Protein AF-A0A2S9FPI2-F1 (afdb_monomer)

Radius of gyration: 31.59 Å; Cα contacts (8 Å, |Δi|>4): 45; chains: 1; bounding box: 58×21×85 Å

pLDDT: mean 88.01, std 8.23, range [55.5, 96.0]

Nearest PDB structures (foldseek):
  5o5o-assembly1_A  TM=5.368E-01  e=2.776E-04  Escherichia coli
  8b0j-assembly1_C  TM=4.880E-01  e=5.126E-04  Escherichia coli K-12
  5o5o-assembly1_B  TM=4.732E-01  e=4.788E-04  Escherichia coli

Solvent-accessible surface area (backbone atoms only — not comparable to full-atom values): 7490 Å² total; per-residue (Å²): 89,61,48,68,74,53,52,52,53,53,34,62,75,68,71,55,83,59,91,70,15,82,95,56,52,69,68,56,18,53,53,53,49,50,65,70,43,42,65,60,60,72,71,49,93,74,84,62,75,45,60,86,49,50,78,65,54,46,50,54,51,51,48,65,72,65,51,69,80,77,63,76,76,79,84,80,87,86,84,88,83,52,77,93,78,48,79,72,92,84,61,90,74,87,83,88,63,85,87,51,88,63,56,72,79,40,78,89,50,56,90,110

Structure (mmCIF, N/CA/C/O backbone):
data_AF-A0A2S9FPI2-F1
#
_entry.id   AF-A0A2S9FPI2-F1
#
loop_
_atom_site.group_PDB
_atom_site.id
_atom_site.type_symbol
_atom_site.label_atom_id
_atom_site.label_alt_id
_atom_site.label_comp_id
_atom_site.label_asym_id
_atom_site.label_entity_id
_atom_site.label_seq_id
_atom_site.pdbx_PDB_ins_code
_atom_site.Cartn_x
_atom_site.Cartn_y
_atom_site.Cartn_z
_atom_site.occupancy
_atom_site.B_iso_or_equiv
_atom_site.auth_seq_id
_atom_site.auth_comp_id
_atom_site.auth_asym_id
_atom_site.auth_atom_id
_atom_site.pdbx_PDB_model_num
ATOM 1 N N . GLU A 1 1 ? -12.654 -1.822 8.697 1.00 87.75 1 GLU A N 1
ATOM 2 C CA . GLU A 1 1 ? -13.838 -2.662 8.984 1.00 87.75 1 GLU A CA 1
ATOM 3 C C . GLU A 1 1 ? -13.415 -3.942 9.700 1.00 87.75 1 GLU A C 1
ATOM 5 O O . GLU A 1 1 ? -12.242 -4.301 9.638 1.00 87.75 1 GLU A O 1
ATOM 10 N N . ALA A 1 2 ? -14.316 -4.569 10.449 1.00 91.88 2 ALA A N 1
ATOM 11 C CA . ALA A 1 2 ? -14.135 -5.889 11.069 1.00 91.88 2 ALA A CA 1
ATOM 12 C C . ALA A 1 2 ? -15.512 -6.467 11.416 1.00 91.88 2 ALA A C 1
ATOM 14 O O . ALA A 1 2 ? -16.455 -5.694 11.533 1.00 91.88 2 ALA A O 1
ATOM 15 N N . SER A 1 3 ? -15.655 -7.774 11.610 1.00 92.12 3 SER A N 1
ATOM 16 C CA . SER A 1 3 ? -16.906 -8.380 12.066 1.00 92.12 3 SER A CA 1
ATOM 17 C C . SER A 1 3 ? -17.185 -8.084 13.545 1.00 92.12 3 SER A C 1
ATOM 19 O O . SER A 1 3 ? -16.270 -7.861 14.345 1.00 92.12 3 SER A O 1
ATOM 21 N N . ASP A 1 4 ? -18.466 -8.071 13.919 1.00 89.88 4 ASP A N 1
ATOM 22 C CA . ASP A 1 4 ? -18.894 -7.675 15.266 1.00 89.88 4 ASP A CA 1
ATOM 23 C C . ASP A 1 4 ? -18.369 -8.634 16.345 1.00 89.88 4 ASP A C 1
ATOM 25 O O . ASP A 1 4 ? -17.926 -8.193 17.404 1.00 89.88 4 ASP A O 1
ATOM 29 N N . ASP A 1 5 ? -18.319 -9.937 16.062 1.00 90.06 5 ASP A N 1
ATOM 30 C CA . ASP A 1 5 ? -17.766 -10.948 16.968 1.00 90.06 5 ASP A CA 1
ATOM 31 C C . ASP A 1 5 ? -16.267 -10.731 17.242 1.00 90.06 5 ASP A C 1
ATOM 33 O O . ASP A 1 5 ? -15.802 -10.894 18.375 1.00 90.06 5 ASP A O 1
ATOM 37 N N . ILE A 1 6 ? -15.512 -10.301 16.226 1.00 92.19 6 ILE A N 1
ATOM 38 C CA . ILE A 1 6 ? -14.088 -9.986 16.357 1.00 92.19 6 ILE A CA 1
ATOM 39 C C . ILE A 1 6 ? -13.893 -8.695 17.152 1.00 92.19 6 ILE A C 1
ATOM 41 O O . ILE A 1 6 ? -13.012 -8.635 18.015 1.00 92.19 6 ILE A O 1
ATOM 45 N N . LEU A 1 7 ? -14.713 -7.671 16.904 1.00 90.12 7 LEU A N 1
ATOM 46 C CA . LEU A 1 7 ? -14.658 -6.413 17.651 1.00 90.12 7 LEU A CA 1
ATOM 47 C C . LEU A 1 7 ? -14.980 -6.620 19.133 1.00 90.12 7 LEU A C 1
ATOM 49 O O . LEU A 1 7 ? -14.232 -6.133 19.984 1.00 90.12 7 LEU A O 1
ATOM 53 N N . VAL A 1 8 ? -16.016 -7.402 19.448 1.00 89.62 8 VAL A N 1
ATOM 54 C CA . VAL A 1 8 ? -16.377 -7.751 20.829 1.00 89.62 8 VAL A CA 1
ATOM 55 C C . VAL A 1 8 ? -15.205 -8.432 21.540 1.00 89.62 8 VAL A C 1
ATOM 57 O O . VAL A 1 8 ? -14.759 -7.950 22.582 1.00 89.62 8 VAL A O 1
ATOM 60 N N . ARG A 1 9 ? -14.612 -9.471 20.933 1.00 89.12 9 ARG A N 1
ATOM 61 C CA . ARG A 1 9 ? -13.445 -10.170 21.505 1.00 89.12 9 ARG A CA 1
ATOM 62 C C . ARG A 1 9 ? -12.254 -9.238 21.755 1.00 89.12 9 ARG A C 1
ATOM 64 O O . ARG A 1 9 ? -11.590 -9.354 22.783 1.00 89.12 9 ARG A O 1
ATOM 71 N N . ARG A 1 10 ? -11.968 -8.302 20.840 1.00 89.62 10 ARG A N 1
ATOM 72 C CA . ARG A 1 10 ? -10.855 -7.336 20.978 1.00 89.62 10 ARG A CA 1
ATOM 73 C C . ARG A 1 10 ? -11.068 -6.362 22.139 1.00 89.62 10 ARG A C 1
ATOM 75 O O . ARG A 1 10 ? -10.108 -6.027 22.838 1.00 89.62 10 ARG A O 1
ATOM 82 N N . TYR A 1 11 ? -12.299 -5.901 22.346 1.00 88.19 11 TYR A N 1
ATOM 83 C CA . TYR A 1 11 ? -12.646 -5.015 23.460 1.00 88.19 11 TYR A CA 1
ATOM 84 C C . TYR A 1 11 ? -12.593 -5.744 24.808 1.00 88.19 11 TYR A C 1
ATOM 86 O O . TYR A 1 11 ? -12.039 -5.202 25.767 1.00 88.19 11 TYR A O 1
ATOM 94 N N . GLU A 1 12 ? -13.064 -6.993 24.863 1.00 85.81 12 GLU A N 1
ATOM 95 C CA . GLU A 1 12 ? -12.966 -7.844 26.056 1.00 85.81 12 GLU A CA 1
ATOM 96 C C . GLU A 1 12 ? -11.509 -8.108 26.460 1.00 85.81 12 GLU A C 1
ATOM 98 O O . GLU A 1 12 ? -11.153 -7.980 27.633 1.00 85.81 12 GLU A O 1
ATOM 103 N N . GLN A 1 13 ? -10.639 -8.404 25.488 1.00 86.12 13 GLN A N 1
ATOM 104 C CA . GLN A 1 13 ? -9.206 -8.620 25.723 1.00 86.12 13 GLN A CA 1
ATOM 105 C C . GLN A 1 13 ? -8.504 -7.372 26.270 1.00 86.12 13 GLN A C 1
ATOM 107 O O . GLN A 1 13 ? -7.660 -7.476 27.158 1.00 86.12 13 GLN A O 1
ATOM 112 N N . ASN A 1 14 ? -8.866 -6.189 25.770 1.00 83.12 14 ASN A N 1
ATOM 113 C CA . ASN A 1 14 ? -8.271 -4.927 26.209 1.00 83.12 14 ASN A CA 1
ATOM 114 C C . ASN A 1 14 ? -8.945 -4.328 27.451 1.00 83.12 14 ASN A C 1
ATOM 116 O O . ASN A 1 14 ? -8.457 -3.323 27.969 1.00 83.12 14 ASN A O 1
ATOM 120 N N . ARG A 1 15 ? -10.050 -4.923 27.930 1.00 82.94 15 ARG A N 1
ATOM 121 C CA . ARG A 1 15 ? -10.860 -4.454 29.070 1.00 82.94 15 ARG A CA 1
ATOM 122 C C . ARG A 1 15 ? -11.242 -2.971 28.991 1.00 82.94 15 ARG A C 1
ATOM 124 O O . ARG A 1 15 ? -11.351 -2.296 30.014 1.00 82.94 15 ARG A O 1
ATOM 131 N N . ARG A 1 16 ? -11.421 -2.444 27.779 1.00 80.75 16 ARG A N 1
ATOM 132 C CA . ARG A 1 16 ? -11.837 -1.052 27.556 1.00 80.75 16 ARG A CA 1
ATOM 133 C C . ARG A 1 16 ? -13.342 -1.009 27.330 1.00 80.75 16 ARG A C 1
ATOM 135 O O . ARG A 1 16 ? -13.879 -1.879 26.654 1.00 80.75 16 ARG A O 1
ATOM 142 N N . SER A 1 17 ? -14.017 -0.007 27.884 1.00 82.44 17 SER A N 1
ATOM 143 C CA . SER A 1 17 ? -15.397 0.295 27.506 1.00 82.44 17 SER A CA 1
ATOM 144 C C . SER A 1 17 ? -15.420 1.008 26.156 1.00 82.44 17 SER A C 1
ATOM 146 O O . SER A 1 17 ? -14.490 1.743 25.811 1.00 82.44 17 SER A O 1
ATOM 148 N N . HIS A 1 18 ? -16.479 0.785 25.380 1.00 85.38 18 HIS A N 1
ATOM 149 C CA . HIS A 1 18 ? -16.642 1.466 24.102 1.00 85.38 18 HIS A CA 1
ATOM 150 C C . HIS A 1 18 ? -17.213 2.884 24.324 1.00 85.38 18 HIS A C 1
ATOM 152 O O . HIS A 1 18 ? -18.163 3.030 25.094 1.00 85.38 18 HIS A O 1
ATOM 158 N N . PRO A 1 19 ? -16.700 3.944 23.667 1.00 86.00 19 PRO A N 1
ATOM 159 C CA . PRO A 1 19 ? -17.128 5.328 23.923 1.00 86.00 19 PRO A CA 1
ATOM 160 C C . PRO A 1 19 ? -18.632 5.573 23.735 1.00 86.00 19 PRO A C 1
ATOM 162 O O . PRO A 1 19 ? -19.246 6.295 24.515 1.00 86.00 19 PRO A O 1
ATOM 165 N N . LEU A 1 20 ? -19.234 4.932 22.729 1.00 85.81 20 LEU A N 1
ATOM 166 C CA . LEU A 1 20 ? -20.675 5.005 22.443 1.00 85.81 20 LEU A CA 1
ATOM 167 C C . LEU A 1 20 ? -21.524 3.990 23.225 1.00 85.81 20 LEU A C 1
ATOM 169 O O . LEU A 1 20 ? -22.729 3.920 23.017 1.00 85.81 20 LEU A O 1
ATOM 173 N N . GLN A 1 21 ? -20.920 3.197 24.114 1.00 83.94 21 GLN A N 1
ATOM 174 C CA . GLN A 1 21 ? -21.649 2.198 24.895 1.00 83.94 21 GLN A CA 1
ATOM 175 C C . GLN A 1 21 ? -22.573 2.841 25.932 1.00 83.94 21 GLN A C 1
ATOM 177 O O . GLN A 1 21 ? -23.694 2.384 26.113 1.00 83.94 21 GLN A O 1
ATOM 182 N N . GLY A 1 22 ? -22.131 3.891 26.631 1.00 83.19 22 GLY A N 1
ATOM 183 C CA . GLY A 1 22 ? -22.909 4.487 27.724 1.00 83.19 22 GLY A CA 1
ATOM 184 C C . GLY A 1 22 ? -23.415 3.428 28.719 1.00 83.19 22 GLY A C 1
ATOM 185 O O . GLY A 1 22 ? -22.618 2.697 29.301 1.00 83.19 22 GLY A O 1
ATOM 186 N N . ASN A 1 23 ? -24.742 3.329 28.868 1.00 84.31 23 ASN A N 1
ATOM 187 C CA . ASN A 1 23 ? -25.425 2.330 29.710 1.00 84.31 23 ASN A CA 1
ATOM 188 C C . ASN A 1 23 ? -25.896 1.073 28.943 1.00 84.31 23 ASN A C 1
ATOM 190 O O . ASN A 1 23 ? -26.634 0.261 29.496 1.00 84.31 23 ASN A O 1
ATOM 194 N N . GLN A 1 24 ? -25.533 0.938 27.671 1.00 86.69 24 GLN A N 1
ATOM 195 C CA . GLN A 1 24 ? -25.949 -0.147 26.783 1.00 86.69 24 GLN A CA 1
ATOM 196 C C . GLN A 1 24 ? -24.909 -1.276 26.727 1.00 86.69 24 GLN A C 1
ATOM 198 O O . GLN A 1 24 ? -23.839 -1.229 27.348 1.00 86.69 24 GLN A O 1
ATOM 203 N N . THR A 1 25 ? -25.232 -2.333 25.986 1.00 88.62 25 THR A N 1
ATOM 204 C CA . THR A 1 25 ? -24.296 -3.423 25.705 1.00 88.62 25 THR A CA 1
ATOM 205 C C . THR A 1 25 ? -23.203 -2.977 24.729 1.00 88.62 25 THR A C 1
ATOM 207 O O . THR A 1 25 ? -23.375 -2.053 23.934 1.00 88.62 25 THR A O 1
ATOM 210 N N . LEU A 1 26 ? -22.054 -3.657 24.759 1.00 88.44 26 LEU A N 1
ATOM 211 C CA . LEU A 1 26 ? -20.956 -3.401 23.820 1.00 88.44 26 LEU A CA 1
ATOM 212 C C . LEU A 1 26 ? -21.401 -3.563 22.354 1.00 88.44 26 LEU A C 1
ATOM 214 O O . LEU A 1 26 ? -21.010 -2.769 21.504 1.00 88.44 26 LEU A O 1
ATOM 218 N N . ALA A 1 27 ? -22.246 -4.559 22.073 1.00 89.00 27 ALA A N 1
ATOM 219 C CA . ALA A 1 27 ? -22.787 -4.805 20.738 1.00 89.00 27 ALA A CA 1
ATOM 220 C C . ALA A 1 27 ? -23.657 -3.637 20.242 1.00 89.00 27 ALA A C 1
ATOM 222 O O . ALA A 1 27 ? -23.521 -3.218 19.095 1.00 89.00 27 ALA A O 1
ATOM 223 N N . GLU A 1 28 ? -24.499 -3.069 21.110 1.00 90.31 28 GLU A N 1
ATOM 224 C CA . GLU A 1 28 ? -25.299 -1.880 20.784 1.00 90.31 28 GLU A CA 1
ATOM 225 C C . GLU A 1 28 ? -24.411 -0.656 20.530 1.00 90.31 28 GLU A C 1
ATOM 227 O O . GLU A 1 28 ? -24.639 0.076 19.567 1.00 90.31 28 GLU A O 1
ATOM 232 N N . GLY A 1 29 ? -23.344 -0.479 21.319 1.00 91.50 29 GLY A N 1
ATOM 233 C CA . GLY A 1 29 ? -22.357 0.583 21.102 1.00 91.50 29 GLY A CA 1
ATOM 234 C C . GLY A 1 29 ? -21.654 0.486 19.741 1.00 91.50 29 GLY A C 1
ATOM 235 O O . GLY A 1 29 ? -21.508 1.498 19.056 1.00 91.50 29 GLY A O 1
ATOM 236 N N . ILE A 1 30 ? -21.271 -0.727 19.323 1.00 91.38 30 ILE A N 1
ATOM 237 C CA . ILE A 1 30 ? -20.671 -0.989 18.002 1.00 91.38 30 ILE A CA 1
ATOM 238 C C . ILE A 1 30 ? -21.691 -0.727 16.883 1.00 91.38 30 ILE A C 1
ATOM 240 O O . ILE A 1 30 ? -21.367 -0.090 15.880 1.00 91.38 30 ILE A O 1
ATOM 244 N N . ALA A 1 3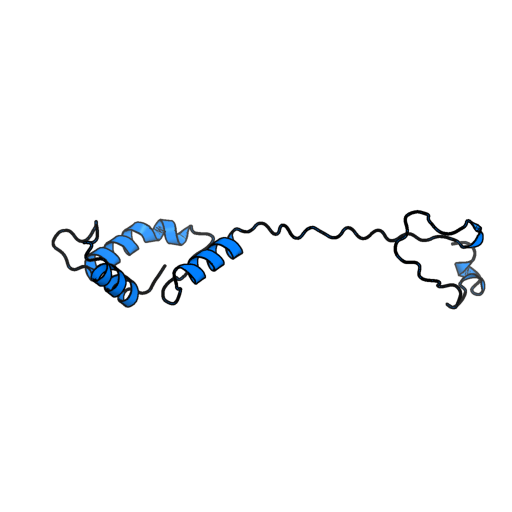1 ? -22.940 -1.171 17.048 1.00 91.44 31 ALA A N 1
ATOM 245 C CA . ALA A 1 31 ? -23.996 -0.933 16.064 1.00 91.44 31 ALA A CA 1
ATOM 246 C C . ALA A 1 31 ? -24.290 0.568 15.884 1.00 91.44 31 ALA A C 1
ATOM 248 O O . ALA A 1 31 ? -24.434 1.041 14.753 1.00 91.44 31 ALA A O 1
ATOM 249 N N . ALA A 1 32 ? -24.319 1.330 16.981 1.00 92.12 32 ALA A N 1
ATOM 250 C CA . ALA A 1 32 ? -24.477 2.781 16.952 1.00 92.12 32 ALA A CA 1
ATOM 251 C C . ALA A 1 32 ? -23.300 3.472 16.241 1.00 92.12 32 ALA A C 1
ATOM 253 O O . ALA A 1 32 ? -23.519 4.362 15.417 1.00 92.12 32 ALA A O 1
ATOM 254 N N . GLU A 1 33 ? -22.063 3.030 16.498 1.00 93.31 33 GLU A N 1
ATOM 255 C CA . GLU A 1 33 ? -20.875 3.538 15.804 1.00 93.31 33 GLU A CA 1
ATOM 256 C C . GLU A 1 33 ? -20.964 3.312 14.290 1.00 93.31 33 GLU A C 1
ATOM 258 O O . GLU A 1 33 ? -20.737 4.236 13.508 1.00 93.31 33 GLU A O 1
ATOM 263 N N . ARG A 1 34 ? -21.366 2.109 13.859 1.00 92.81 34 ARG A N 1
ATOM 264 C CA . ARG A 1 34 ? -21.547 1.791 12.435 1.00 92.81 34 ARG A CA 1
ATOM 265 C C . ARG A 1 34 ? -22.591 2.672 11.768 1.00 92.81 34 ARG A C 1
ATOM 267 O O . ARG A 1 34 ? -22.360 3.136 10.656 1.00 92.81 34 ARG A O 1
ATOM 274 N N . ALA A 1 35 ? -23.728 2.893 12.426 1.00 94.06 35 ALA A N 1
ATOM 275 C CA . ALA A 1 35 ? -24.776 3.759 11.898 1.00 94.06 35 ALA A CA 1
ATOM 276 C C . ALA A 1 35 ? -24.272 5.202 11.737 1.00 94.06 35 ALA A C 1
ATOM 278 O O . ALA A 1 35 ? -24.509 5.830 10.706 1.00 94.06 35 ALA A O 1
ATOM 279 N N . MET A 1 36 ? -23.516 5.698 12.719 1.00 94.31 36 MET A N 1
ATOM 280 C CA . MET A 1 36 ? -22.912 7.030 12.685 1.00 94.31 36 MET A CA 1
ATOM 281 C C . MET A 1 36 ? -21.853 7.167 11.580 1.00 94.31 36 MET A C 1
ATOM 283 O O . MET A 1 36 ? -21.804 8.190 10.900 1.00 94.31 36 MET A O 1
ATOM 287 N N . LEU A 1 37 ? -21.015 6.146 11.379 1.00 94.56 37 LEU A N 1
ATOM 288 C CA . LEU A 1 37 ? -19.937 6.150 10.385 1.00 94.56 37 LEU A CA 1
ATOM 289 C C . LEU A 1 37 ? -20.378 5.693 8.986 1.00 94.56 37 LEU A C 1
ATOM 291 O O . LEU A 1 37 ? -19.573 5.737 8.055 1.00 94.56 37 LEU A O 1
ATOM 295 N N . ALA A 1 38 ? -21.640 5.296 8.798 1.00 95.06 38 ALA A N 1
ATOM 296 C CA . ALA A 1 38 ? -22.158 4.838 7.509 1.00 95.06 38 ALA A CA 1
ATOM 297 C C . ALA A 1 38 ? -21.919 5.831 6.348 1.00 95.06 38 ALA A C 1
ATOM 299 O O . ALA A 1 38 ? -21.508 5.371 5.281 1.00 95.06 38 ALA A O 1
ATOM 300 N N . PRO A 1 39 ? -22.079 7.164 6.515 1.00 96.00 39 PRO A N 1
ATOM 301 C CA . PRO A 1 39 ? -21.780 8.118 5.446 1.00 96.00 39 PRO A CA 1
ATOM 302 C C . PRO A 1 39 ? -20.291 8.158 5.080 1.00 96.00 39 PRO A C 1
ATOM 304 O O . PRO A 1 39 ? -19.954 8.190 3.902 1.00 96.00 39 PRO A O 1
ATOM 307 N N . VAL A 1 40 ? -19.403 8.094 6.080 1.00 94.31 40 VAL A N 1
ATOM 308 C CA . VAL A 1 40 ? -17.942 8.080 5.876 1.00 94.31 40 VAL A CA 1
ATOM 309 C C . VAL A 1 40 ? -17.517 6.804 5.159 1.00 94.31 40 VAL A C 1
ATOM 311 O O . VAL A 1 40 ? -16.699 6.840 4.245 1.00 94.31 40 VAL A O 1
ATOM 314 N N . ARG A 1 41 ? -18.114 5.668 5.537 1.00 92.19 41 ARG A N 1
ATOM 315 C CA . ARG A 1 41 ? -17.907 4.392 4.850 1.00 92.19 41 ARG A CA 1
ATOM 316 C C . ARG A 1 41 ? -18.375 4.455 3.397 1.00 92.19 41 ARG A C 1
ATOM 318 O O . ARG A 1 41 ? -17.704 3.904 2.534 1.00 92.19 41 ARG A O 1
ATOM 325 N N . ALA A 1 42 ? -19.511 5.096 3.129 1.00 94.31 42 ALA A N 1
ATOM 326 C CA . ALA A 1 42 ? -20.048 5.219 1.776 1.00 94.31 42 ALA A CA 1
ATOM 327 C C . ALA A 1 42 ? -19.165 6.081 0.857 1.00 94.31 42 ALA A C 1
ATOM 329 O O . ALA A 1 42 ? -19.165 5.860 -0.349 1.00 94.31 42 ALA A O 1
ATOM 330 N N . SER A 1 43 ? -18.406 7.031 1.413 1.00 95.38 43 SER A N 1
ATOM 331 C CA . SER A 1 43 ? -17.465 7.878 0.669 1.00 95.38 43 SER A CA 1
ATOM 332 C C . SER A 1 43 ? -16.019 7.368 0.670 1.00 95.38 43 SER A C 1
ATOM 334 O O . SER A 1 43 ? -15.135 8.093 0.229 1.00 95.38 43 SER A O 1
ATOM 336 N N . ALA A 1 44 ? -15.740 6.189 1.229 1.00 92.75 44 ALA A N 1
ATOM 337 C CA . ALA A 1 44 ? -14.376 5.684 1.343 1.00 92.75 44 ALA A CA 1
ATOM 338 C C . ALA A 1 44 ? -13.906 5.035 0.032 1.00 92.75 44 ALA A C 1
ATOM 340 O O . ALA A 1 44 ? -14.534 4.092 -0.447 1.00 92.75 44 ALA A O 1
ATOM 341 N N . ASP A 1 45 ? -12.760 5.478 -0.491 1.00 90.69 45 ASP A N 1
ATOM 342 C CA . ASP A 1 45 ? -12.142 4.892 -1.691 1.00 90.69 45 ASP A CA 1
ATOM 343 C C . ASP A 1 45 ? -11.607 3.473 -1.442 1.00 90.69 45 ASP A C 1
ATOM 345 O O . ASP A 1 45 ? -11.632 2.613 -2.321 1.00 90.69 45 ASP A O 1
ATOM 349 N N . LEU A 1 46 ? -11.137 3.212 -0.217 1.00 90.94 46 LEU A N 1
ATOM 350 C CA . LEU A 1 46 ? -10.602 1.922 0.202 1.00 90.94 46 LEU A CA 1
ATOM 351 C C . LEU A 1 46 ? -11.159 1.522 1.569 1.00 90.94 46 LEU A C 1
ATOM 353 O O . LEU A 1 46 ? -11.041 2.253 2.553 1.00 90.94 46 LEU A O 1
ATOM 357 N N . VAL A 1 47 ? -11.697 0.305 1.648 1.00 92.62 47 VAL A N 1
ATOM 358 C CA . VAL A 1 47 ? -12.155 -0.309 2.897 1.00 92.62 47 VAL A CA 1
ATOM 359 C C . VAL A 1 47 ? -11.362 -1.587 3.146 1.00 92.62 47 VAL A C 1
ATOM 361 O O . VAL A 1 47 ? -11.494 -2.561 2.412 1.00 92.62 47 VAL A O 1
ATOM 364 N N . ILE A 1 48 ? -10.561 -1.597 4.212 1.00 92.44 48 ILE A N 1
ATOM 365 C CA . ILE A 1 48 ? -9.800 -2.779 4.638 1.00 92.44 48 ILE A CA 1
ATOM 366 C C . ILE A 1 48 ? -10.600 -3.529 5.709 1.00 92.44 48 ILE A C 1
ATOM 368 O O . ILE A 1 48 ? -10.915 -2.973 6.771 1.00 92.44 48 ILE A O 1
ATOM 372 N N . ASP A 1 49 ? -10.925 -4.794 5.439 1.00 93.19 49 ASP A N 1
ATOM 373 C CA . ASP A 1 49 ? -11.472 -5.713 6.436 1.00 93.19 49 ASP A CA 1
ATOM 374 C C . ASP A 1 49 ? -10.333 -6.317 7.268 1.00 93.19 49 ASP A C 1
ATOM 376 O O . ASP A 1 49 ? -9.442 -6.995 6.764 1.00 93.19 49 ASP A O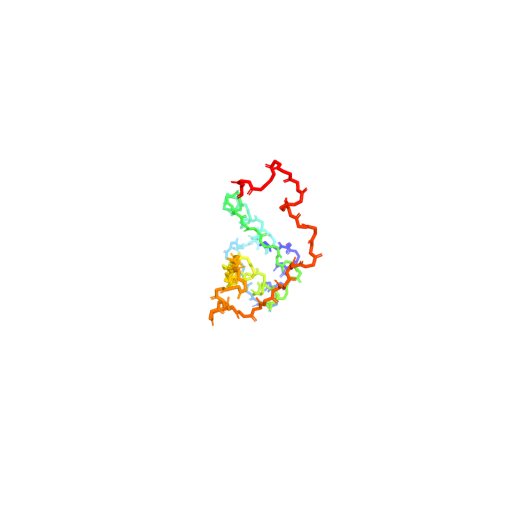 1
ATOM 380 N N . THR A 1 50 ? -10.361 -6.044 8.568 1.00 94.38 50 THR A N 1
ATOM 381 C CA . THR A 1 50 ? -9.343 -6.458 9.532 1.00 94.38 50 THR A CA 1
ATOM 382 C C . THR A 1 50 ? -9.766 -7.667 10.359 1.00 94.38 50 THR A C 1
ATOM 384 O O . THR A 1 50 ? -9.049 -8.022 11.293 1.00 94.38 50 THR A O 1
ATOM 387 N N . SER A 1 51 ? -10.905 -8.303 10.056 1.00 91.94 51 SER A N 1
ATOM 388 C CA . SER A 1 51 ? -11.472 -9.410 10.847 1.00 91.94 51 SER A CA 1
ATOM 389 C C . SER A 1 51 ? -10.482 -10.556 11.063 1.00 91.94 51 SER A C 1
ATOM 391 O O . SER A 1 51 ? -10.367 -11.082 12.167 1.00 91.94 51 SER A O 1
ATOM 393 N N . THR A 1 52 ? -9.717 -10.901 10.025 1.00 92.19 52 THR A N 1
ATOM 394 C CA . THR A 1 52 ? -8.752 -12.014 10.027 1.00 92.19 52 THR A CA 1
ATOM 395 C C . THR A 1 52 ? -7.293 -11.556 10.075 1.00 92.19 52 THR A C 1
ATOM 397 O O . THR A 1 52 ? -6.386 -12.389 10.081 1.00 92.19 52 THR A O 1
ATOM 400 N N . LEU A 1 53 ? -7.041 -10.244 10.118 1.00 92.12 53 LEU A N 1
ATOM 401 C CA . LEU A 1 53 ? -5.687 -9.697 10.070 1.00 92.12 53 LEU A CA 1
ATOM 402 C C . LEU A 1 53 ? -5.040 -9.670 11.459 1.00 92.12 53 LEU A C 1
ATOM 404 O O . LEU A 1 53 ? -5.643 -9.249 12.449 1.00 92.12 53 LEU A O 1
ATOM 408 N N . SER A 1 54 ? -3.769 -10.075 11.509 1.00 91.69 54 SER A N 1
ATOM 409 C CA . SER A 1 54 ? -2.881 -9.789 12.638 1.00 91.69 54 SER A CA 1
ATOM 410 C C . SER A 1 54 ? -2.397 -8.334 12.581 1.00 91.69 54 SER A C 1
ATOM 412 O O . SER A 1 54 ? -2.540 -7.665 11.559 1.00 91.69 54 SER A O 1
ATOM 414 N N . VAL A 1 55 ? -1.776 -7.841 13.657 1.00 90.19 55 VAL A N 1
ATOM 415 C CA . VAL A 1 55 ? -1.202 -6.480 13.692 1.00 90.19 55 VAL A CA 1
ATOM 416 C C . VAL A 1 55 ? -0.183 -6.271 12.565 1.00 90.19 55 VAL A C 1
ATOM 418 O O . VAL A 1 55 ? -0.227 -5.253 11.880 1.00 90.19 55 VAL A O 1
ATOM 421 N N . HIS A 1 56 ? 0.686 -7.259 12.331 1.00 92.81 56 HIS A N 1
ATOM 422 C CA . HIS A 1 56 ? 1.652 -7.230 11.231 1.00 92.81 56 HIS A CA 1
ATOM 423 C C . HIS A 1 56 ? 0.949 -7.287 9.868 1.00 92.81 56 HIS A C 1
ATOM 425 O O . HIS A 1 56 ? 1.226 -6.466 9.006 1.00 92.81 56 HIS A O 1
ATOM 431 N N . GLY A 1 57 ? -0.041 -8.172 9.699 1.00 90.44 57 GLY A N 1
ATOM 432 C CA . GLY A 1 57 ? -0.774 -8.286 8.433 1.00 90.44 57 GLY A CA 1
ATOM 433 C C . GLY A 1 57 ? -1.577 -7.032 8.071 1.00 90.44 57 GLY A C 1
ATOM 434 O O . GLY A 1 57 ? -1.684 -6.687 6.896 1.00 90.44 57 GLY A O 1
ATOM 435 N N . LEU A 1 58 ? -2.111 -6.321 9.069 1.00 92.44 58 LEU A N 1
ATOM 436 C CA . LEU A 1 58 ? -2.747 -5.020 8.865 1.00 92.44 58 LEU A CA 1
ATOM 437 C C . LEU A 1 58 ? -1.731 -3.971 8.408 1.00 92.44 58 LEU A C 1
ATOM 439 O O . LEU A 1 58 ? -2.016 -3.235 7.465 1.00 92.44 58 LEU A O 1
ATOM 443 N N . ARG A 1 59 ? -0.552 -3.922 9.039 1.00 90.25 59 ARG A N 1
ATOM 444 C CA . ARG A 1 59 ? 0.530 -3.018 8.637 1.00 90.25 59 ARG A CA 1
ATOM 445 C C . ARG A 1 59 ? 0.929 -3.250 7.182 1.00 90.25 59 ARG A C 1
ATOM 447 O O . ARG A 1 59 ? 0.886 -2.304 6.406 1.00 90.25 59 ARG A O 1
ATOM 454 N N . ASP A 1 60 ? 1.193 -4.496 6.801 1.00 89.31 60 ASP A N 1
ATOM 455 C CA . ASP A 1 60 ? 1.547 -4.848 5.422 1.00 89.31 60 ASP A CA 1
ATOM 456 C C . ASP A 1 60 ? 0.427 -4.480 4.438 1.00 89.31 60 ASP A C 1
ATOM 458 O O . ASP A 1 60 ? 0.682 -4.071 3.309 1.00 89.31 60 ASP A O 1
ATOM 462 N N . SER A 1 61 ? -0.839 -4.632 4.843 1.00 89.38 61 SER A N 1
ATOM 463 C CA . SER A 1 61 ? -1.979 -4.265 4.000 1.00 89.38 61 SER A CA 1
ATOM 464 C C . SER A 1 61 ? -2.078 -2.760 3.771 1.00 89.38 61 SER A C 1
ATOM 466 O O . SER A 1 61 ? -2.449 -2.351 2.674 1.00 89.38 61 SER A O 1
ATOM 468 N N . ILE A 1 62 ? -1.772 -1.951 4.786 1.00 89.81 62 ILE A N 1
ATOM 469 C CA . ILE A 1 62 ? -1.732 -0.489 4.675 1.00 89.81 62 ILE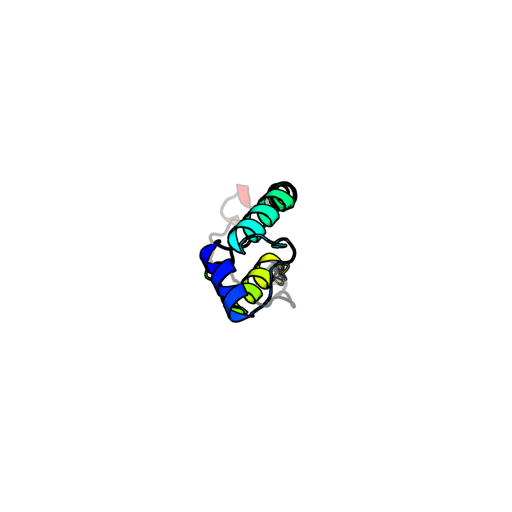 A CA 1
ATOM 470 C C . ILE A 1 62 ? -0.534 -0.076 3.821 1.00 89.81 62 ILE A C 1
ATOM 472 O O . ILE A 1 62 ? -0.694 0.711 2.895 1.00 89.81 62 ILE A O 1
ATOM 476 N N . GLU A 1 63 ? 0.642 -0.649 4.083 1.00 88.50 63 GLU A N 1
ATOM 477 C CA . GLU A 1 63 ? 1.846 -0.385 3.297 1.00 88.50 63 GLU A CA 1
ATOM 478 C C . GLU A 1 63 ? 1.618 -0.732 1.825 1.00 88.50 63 GLU A C 1
ATOM 480 O O . GLU A 1 63 ? 1.905 0.092 0.979 1.00 88.50 63 GLU A O 1
ATOM 485 N N . ARG A 1 64 ? 0.999 -1.865 1.480 1.00 84.69 64 ARG A N 1
ATOM 486 C CA . ARG A 1 64 ? 0.674 -2.180 0.075 1.00 84.69 64 ARG A CA 1
ATOM 487 C C . ARG A 1 64 ? -0.351 -1.243 -0.559 1.00 84.69 64 ARG A C 1
ATOM 489 O O . ARG A 1 64 ? -0.285 -1.011 -1.758 1.00 84.69 64 ARG A O 1
ATOM 496 N N . ALA A 1 65 ? -1.329 -0.775 0.211 1.00 84.88 65 ALA A N 1
ATOM 497 C CA . ALA A 1 65 ? -2.395 0.076 -0.309 1.00 84.88 65 ALA A CA 1
ATOM 498 C C . ALA A 1 65 ? -1.934 1.514 -0.589 1.00 84.88 65 ALA A C 1
ATOM 500 O O . ALA A 1 65 ? -2.502 2.173 -1.455 1.00 84.88 65 ALA A O 1
ATOM 501 N N . PHE A 1 66 ? -0.939 1.992 0.162 1.00 82.25 66 PHE A N 1
ATOM 502 C CA . PHE A 1 66 ? -0.456 3.374 0.108 1.00 82.25 66 PHE A CA 1
ATOM 503 C C . PHE A 1 66 ? 1.024 3.498 -0.249 1.00 82.25 66 PHE A C 1
ATOM 505 O O . PHE A 1 66 ? 1.526 4.616 -0.346 1.00 82.25 66 PHE A O 1
ATOM 512 N N . ALA A 1 67 ? 1.735 2.387 -0.443 1.00 75.62 67 ALA A N 1
ATOM 513 C CA . ALA A 1 67 ? 3.005 2.412 -1.137 1.00 75.62 67 ALA A CA 1
ATOM 514 C C . ALA A 1 67 ? 2.709 2.949 -2.531 1.00 75.62 67 ALA A C 1
ATOM 516 O O . ALA A 1 67 ? 2.074 2.281 -3.348 1.00 75.62 67 ALA A O 1
ATOM 517 N N . GLU A 1 68 ? 3.163 4.173 -2.789 1.00 60.91 68 GLU A N 1
ATOM 518 C CA . GLU A 1 68 ? 3.435 4.585 -4.153 1.00 60.91 68 GLU A CA 1
ATOM 519 C C . GLU A 1 68 ? 4.247 3.454 -4.778 1.00 60.91 68 GLU A C 1
ATOM 521 O O . GLU A 1 68 ? 5.198 2.961 -4.160 1.00 60.91 68 GLU A O 1
ATOM 526 N N . GLU A 1 69 ? 3.865 3.011 -5.975 1.00 57.84 69 GLU A N 1
ATOM 527 C CA . GLU A 1 69 ? 4.771 2.261 -6.829 1.00 57.84 69 GLU A CA 1
ATOM 528 C C . GLU A 1 69 ? 6.010 3.140 -7.036 1.00 57.84 69 GLU A C 1
ATOM 530 O O . GLU A 1 69 ? 6.180 3.803 -8.050 1.00 57.84 69 GLU A O 1
ATOM 535 N N . THR A 1 70 ? 6.955 3.094 -6.099 1.00 55.50 70 THR A N 1
ATOM 536 C CA . THR A 1 70 ? 8.361 3.340 -6.381 1.00 55.50 70 THR A CA 1
ATOM 537 C C . THR A 1 70 ? 8.878 2.094 -7.089 1.00 55.50 70 THR A C 1
ATOM 539 O O . THR A 1 70 ? 9.886 1.495 -6.725 1.00 55.50 70 THR A O 1
ATOM 542 N N . VAL A 1 71 ? 8.154 1.657 -8.120 1.00 58.47 71 VAL A N 1
ATOM 543 C CA . VAL A 1 71 ? 8.753 0.873 -9.175 1.00 58.47 71 VAL A CA 1
ATOM 544 C C . VAL A 1 71 ? 9.748 1.855 -9.761 1.00 58.47 71 VAL A C 1
ATOM 546 O O . VAL A 1 71 ? 9.367 2.806 -10.440 1.00 58.47 71 VAL A O 1
ATOM 549 N N . SER A 1 72 ? 11.028 1.706 -9.417 1.00 59.94 72 SER A N 1
ATOM 550 C CA . SER A 1 72 ? 12.064 2.384 -10.176 1.00 59.94 72 SER A CA 1
ATOM 551 C C . SER A 1 72 ? 11.857 1.925 -11.612 1.00 59.94 72 SER A C 1
ATOM 553 O O . SER A 1 72 ? 12.140 0.770 -11.938 1.00 59.94 72 SER A O 1
ATOM 555 N N . HIS A 1 73 ? 11.255 2.767 -12.444 1.00 64.06 73 HIS A N 1
ATOM 556 C CA . HIS A 1 73 ? 11.068 2.420 -13.836 1.00 64.06 73 HIS A CA 1
ATOM 557 C C . HIS A 1 73 ? 12.464 2.215 -14.415 1.00 64.06 73 HIS A C 1
ATOM 559 O O . HIS A 1 73 ? 13.290 3.129 -14.429 1.00 64.06 73 HIS A O 1
ATOM 565 N N . THR A 1 74 ? 12.761 0.983 -14.822 1.00 77.38 74 THR A N 1
ATOM 566 C CA . THR A 1 74 ? 13.971 0.706 -15.582 1.00 77.38 74 THR A CA 1
ATOM 567 C C . THR A 1 74 ? 13.787 1.367 -16.939 1.00 77.38 74 THR A C 1
ATOM 569 O O . THR A 1 74 ? 13.005 0.899 -17.764 1.00 77.38 74 THR A O 1
ATOM 572 N N . ASN A 1 75 ? 14.475 2.485 -17.151 1.00 81.50 75 ASN A N 1
ATOM 573 C CA . ASN A 1 75 ? 14.525 3.118 -18.458 1.00 81.50 75 ASN A CA 1
ATOM 574 C C . ASN A 1 75 ? 15.372 2.242 -19.379 1.00 81.50 75 ASN A C 1
ATOM 576 O O . ASN A 1 75 ? 16.545 2.000 -19.102 1.00 81.50 75 ASN A O 1
ATOM 580 N N . VAL A 1 76 ? 14.764 1.761 -20.460 1.00 89.56 76 VAL A N 1
ATOM 581 C CA . VAL A 1 76 ? 15.446 0.982 -21.495 1.00 89.56 76 VAL A CA 1
ATOM 582 C C . VAL A 1 76 ? 15.560 1.851 -22.738 1.00 89.56 76 VAL A C 1
ATOM 584 O O . VAL A 1 76 ? 14.548 2.250 -23.313 1.00 89.56 76 VAL A O 1
ATOM 587 N N . THR A 1 77 ? 16.791 2.126 -23.157 1.00 91.25 77 THR A N 1
ATOM 588 C CA . THR A 1 77 ? 17.082 2.813 -24.417 1.00 91.25 77 THR A CA 1
ATOM 589 C C . THR A 1 77 ? 17.399 1.771 -25.479 1.00 91.25 77 THR A C 1
ATOM 591 O O . THR A 1 77 ? 18.248 0.907 -25.272 1.00 91.25 77 THR A O 1
ATOM 594 N N . VAL A 1 78 ? 16.711 1.847 -26.618 1.00 93.56 78 VAL A N 1
ATOM 595 C CA . VAL A 1 78 ? 17.005 1.021 -27.793 1.00 93.56 78 VAL A CA 1
ATOM 596 C C . VAL A 1 78 ? 17.492 1.937 -28.897 1.00 93.56 78 VAL A C 1
ATOM 598 O O . VAL A 1 78 ? 16.778 2.846 -29.318 1.00 93.56 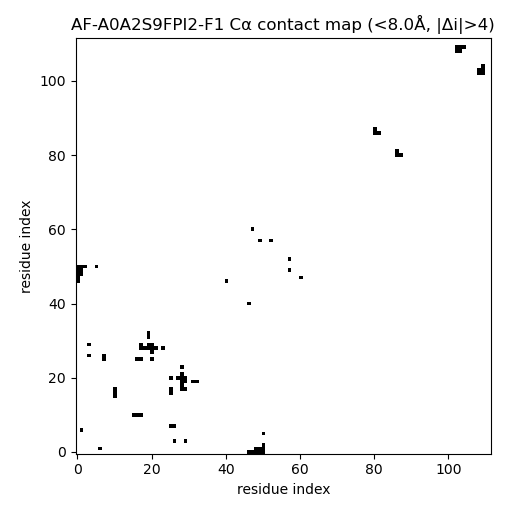78 VAL A O 1
ATOM 601 N N . GLU A 1 79 ? 18.695 1.669 -29.382 1.00 93.31 79 GLU A N 1
ATOM 602 C CA . GLU A 1 79 ? 19.295 2.399 -30.487 1.00 93.31 79 GLU A CA 1
ATOM 603 C C . GLU A 1 79 ? 19.724 1.447 -31.603 1.00 93.31 79 GLU A C 1
ATOM 605 O O . GLU A 1 79 ? 20.104 0.296 -31.380 1.00 93.31 79 GLU A O 1
ATOM 610 N N . SER A 1 80 ? 19.657 1.942 -32.834 1.00 92.94 80 SER A N 1
ATOM 611 C CA . SER A 1 80 ? 20.159 1.244 -34.011 1.00 92.94 80 SER A CA 1
ATOM 612 C C . SER A 1 80 ? 21.481 1.863 -34.440 1.00 92.94 80 SER A C 1
ATOM 614 O O . SER A 1 80 ? 21.570 3.082 -34.587 1.00 92.94 80 SER A O 1
ATOM 616 N N . PHE A 1 81 ? 22.477 1.032 -34.730 1.00 94.19 81 PHE A N 1
ATOM 617 C CA . PHE A 1 81 ? 23.789 1.480 -35.187 1.00 94.19 81 PHE A CA 1
ATOM 618 C C . PHE A 1 81 ? 24.269 0.638 -36.375 1.00 94.19 81 PHE A C 1
ATOM 620 O O . PHE A 1 81 ? 23.736 -0.432 -36.672 1.00 94.19 81 PHE A O 1
ATOM 627 N N . GLY A 1 82 ? 25.299 1.121 -37.071 1.00 93.44 82 GLY A N 1
ATOM 628 C CA . GLY A 1 82 ? 25.968 0.374 -38.133 1.00 93.44 82 GLY A CA 1
ATOM 629 C C . GLY A 1 82 ? 27.418 0.080 -37.772 1.00 93.44 82 GLY A C 1
ATOM 630 O O . GLY A 1 82 ? 28.176 1.012 -37.534 1.00 93.44 82 GLY A O 1
ATOM 631 N N . TYR A 1 83 ? 27.841 -1.188 -37.844 1.00 92.44 83 TYR A N 1
ATOM 632 C CA . TYR A 1 83 ? 29.213 -1.624 -37.515 1.00 92.44 83 TYR A CA 1
ATOM 633 C C . TYR A 1 83 ? 30.329 -0.836 -38.213 1.00 92.44 83 TYR A C 1
ATOM 635 O O . TYR A 1 83 ? 31.417 -0.695 -37.664 1.00 92.44 83 TYR A O 1
ATOM 643 N N . LYS A 1 84 ? 30.070 -0.295 -39.411 1.00 93.00 84 LYS A N 1
ATOM 644 C CA . LYS A 1 84 ? 31.041 0.539 -40.138 1.00 93.00 84 LYS A CA 1
ATOM 645 C C . LYS A 1 84 ? 31.393 1.849 -39.414 1.00 93.00 84 LYS A C 1
ATOM 647 O O . LYS A 1 84 ? 32.394 2.464 -39.758 1.00 93.00 84 LYS A O 1
ATOM 652 N N . TYR A 1 85 ? 30.579 2.266 -38.445 1.00 90.88 85 TYR A N 1
ATOM 653 C CA . TYR A 1 85 ? 30.765 3.470 -37.632 1.00 90.88 85 TYR A CA 1
ATOM 654 C C . TYR A 1 85 ? 31.236 3.164 -36.199 1.00 90.88 85 TYR A C 1
ATOM 656 O O . TYR A 1 85 ? 31.388 4.087 -35.407 1.00 90.88 85 TYR A O 1
ATOM 664 N N . GLY A 1 86 ? 31.503 1.892 -35.878 1.00 89.31 86 GLY A N 1
ATOM 665 C CA . GLY A 1 86 ? 31.854 1.449 -34.528 1.00 89.31 86 GLY A CA 1
ATOM 666 C C . GLY A 1 86 ? 30.644 1.035 -33.687 1.00 89.31 86 GLY A C 1
ATOM 667 O O . GLY A 1 86 ? 29.503 1.095 -34.145 1.00 89.31 86 GLY A O 1
ATOM 668 N N . LEU A 1 87 ? 30.921 0.552 -32.473 1.00 90.38 87 LEU A N 1
ATOM 669 C CA . LEU A 1 87 ? 29.903 0.230 -31.471 1.00 90.38 87 LEU A CA 1
ATOM 670 C C . LEU A 1 87 ? 29.549 1.494 -30.673 1.00 90.38 87 LEU A C 1
ATOM 672 O O . LEU A 1 87 ? 30.452 2.301 -30.425 1.00 90.38 87 LEU A O 1
ATOM 676 N N . PRO A 1 88 ? 28.288 1.661 -30.245 1.00 91.50 88 PRO A N 1
ATOM 677 C CA . PRO A 1 88 ? 27.935 2.713 -29.302 1.00 91.50 88 PRO A CA 1
ATOM 678 C C . PRO A 1 88 ? 28.712 2.556 -27.993 1.00 91.50 88 PRO A C 1
ATOM 680 O O . PRO A 1 88 ? 28.947 1.438 -27.531 1.00 91.50 88 PRO A O 1
ATOM 683 N N . MET A 1 89 ? 29.162 3.672 -27.421 1.00 88.44 89 MET A N 1
ATOM 684 C CA . MET A 1 89 ? 30.046 3.649 -26.247 1.00 88.44 89 MET A CA 1
ATOM 685 C C . MET A 1 89 ? 29.300 3.356 -24.941 1.00 88.44 89 MET A C 1
ATOM 687 O O . MET A 1 89 ? 29.914 2.901 -23.982 1.00 88.44 89 MET A O 1
ATOM 691 N N . ASP A 1 90 ? 28.003 3.638 -24.906 1.00 90.56 90 ASP A N 1
ATOM 692 C CA . ASP A 1 90 ? 27.093 3.532 -23.765 1.00 90.56 90 ASP A CA 1
ATOM 693 C C . ASP A 1 90 ? 26.159 2.314 -23.853 1.00 90.56 90 ASP A C 1
ATOM 695 O O . ASP A 1 90 ? 25.267 2.155 -23.022 1.00 90.56 90 ASP A O 1
ATOM 699 N N . ALA A 1 91 ? 26.375 1.422 -24.825 1.00 91.44 91 ALA A N 1
ATOM 700 C CA . ALA A 1 91 ? 25.594 0.201 -24.955 1.00 91.44 91 ALA A CA 1
ATOM 701 C C . ALA A 1 91 ? 26.040 -0.872 -23.945 1.00 91.44 91 ALA A C 1
ATOM 703 O O . ALA A 1 91 ? 27.138 -1.422 -24.040 1.00 91.44 91 ALA A O 1
ATOM 704 N N . ASP A 1 92 ? 25.134 -1.252 -23.042 1.00 93.00 92 ASP A N 1
ATOM 705 C CA . ASP A 1 92 ? 25.335 -2.382 -22.124 1.00 93.00 92 ASP A CA 1
ATOM 706 C C . ASP A 1 92 ? 25.215 -3.746 -22.827 1.00 93.00 92 ASP A C 1
ATOM 708 O O . ASP A 1 92 ? 25.812 -4.740 -22.412 1.00 93.00 92 ASP A O 1
ATOM 712 N N . THR A 1 93 ? 24.401 -3.839 -23.883 1.00 92.94 93 THR A N 1
ATOM 713 C CA . THR A 1 93 ? 24.151 -5.077 -24.637 1.00 92.94 93 THR A CA 1
ATOM 714 C C . THR A 1 93 ? 24.061 -4.787 -26.129 1.00 92.94 93 THR A C 1
ATOM 716 O O . THR A 1 93 ? 23.377 -3.860 -26.550 1.00 92.94 93 THR A O 1
ATOM 719 N N . VAL A 1 94 ? 24.714 -5.624 -26.941 1.00 94.50 94 VAL A N 1
ATOM 720 C CA . VAL A 1 94 ? 24.737 -5.501 -28.405 1.00 94.50 94 VAL A CA 1
ATOM 721 C C . VAL A 1 94 ? 24.147 -6.753 -29.044 1.00 94.50 94 VAL A C 1
ATOM 723 O O . VAL A 1 94 ? 24.575 -7.869 -28.753 1.00 94.50 94 VAL A O 1
ATOM 726 N N . MET A 1 95 ? 23.194 -6.561 -29.957 1.00 95.06 95 MET A N 1
ATOM 727 C CA . MET A 1 95 ? 22.605 -7.630 -30.767 1.00 95.06 95 MET A CA 1
ATOM 728 C C . MET A 1 95 ? 23.017 -7.453 -32.235 1.00 95.06 95 MET A C 1
ATOM 730 O O . MET A 1 95 ? 22.645 -6.468 -32.871 1.00 95.06 95 MET A O 1
ATOM 734 N N . ASP A 1 96 ? 23.785 -8.398 -32.786 1.00 94.50 96 ASP A N 1
ATOM 735 C CA . ASP A 1 96 ? 24.139 -8.396 -34.212 1.00 94.50 96 ASP A CA 1
ATOM 736 C C . ASP A 1 96 ? 22.981 -8.964 -35.036 1.00 94.50 96 ASP A C 1
ATOM 738 O O . ASP A 1 96 ? 22.593 -10.109 -34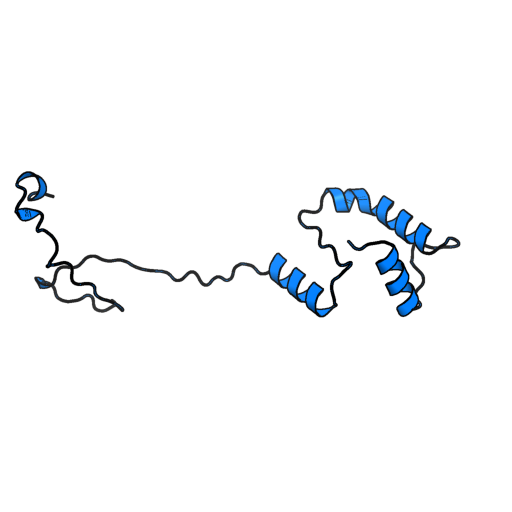.837 1.00 94.50 96 ASP A O 1
ATOM 742 N N . VAL A 1 97 ? 22.443 -8.186 -35.973 1.00 94.56 97 VAL A N 1
ATOM 743 C CA . VAL A 1 97 ? 21.316 -8.590 -36.833 1.00 94.56 97 VAL A CA 1
ATOM 744 C C . VAL A 1 97 ? 21.716 -8.792 -38.297 1.00 94.56 97 VAL A C 1
ATOM 746 O O . VAL A 1 97 ? 20.856 -9.006 -39.149 1.00 94.56 97 VAL A O 1
ATOM 749 N N . ARG A 1 98 ? 23.015 -8.754 -38.633 1.00 92.19 98 ARG A N 1
ATOM 750 C CA . ARG A 1 98 ? 23.493 -8.847 -40.031 1.00 92.19 98 ARG A CA 1
ATOM 751 C C . ARG A 1 98 ? 23.167 -10.172 -40.725 1.00 92.19 98 ARG A C 1
ATOM 753 O O . ARG A 1 98 ? 23.258 -10.248 -41.946 1.00 92.19 98 ARG A O 1
ATOM 760 N N . PHE A 1 99 ? 22.814 -11.204 -39.964 1.00 91.44 99 PHE A N 1
ATOM 761 C CA . PHE A 1 99 ? 22.402 -12.503 -40.497 1.00 91.44 99 PHE A CA 1
ATOM 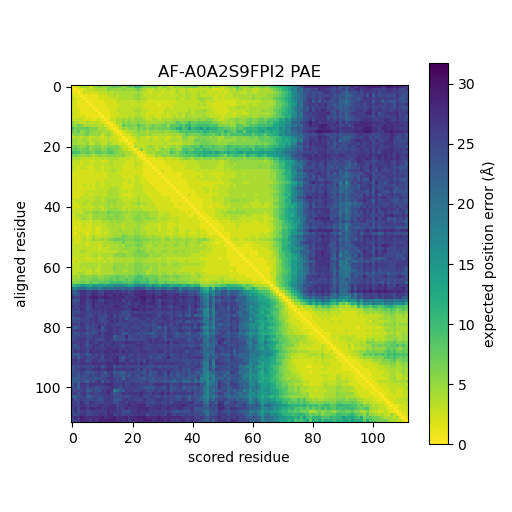762 C C . PHE A 1 99 ? 20.932 -12.542 -40.945 1.00 91.44 99 PHE A C 1
ATOM 764 O O . PHE A 1 99 ? 20.513 -13.525 -41.557 1.00 91.44 99 PHE A O 1
ATOM 771 N N . LEU A 1 100 ? 20.136 -11.514 -40.634 1.00 93.69 100 LEU A N 1
ATOM 772 C CA . LEU A 1 100 ? 18.750 -11.426 -41.087 1.00 93.69 100 LEU A CA 1
ATOM 773 C C . LEU A 1 100 ? 18.673 -11.172 -42.605 1.00 93.69 100 LEU A C 1
ATOM 775 O O . LEU A 1 100 ? 19.630 -10.664 -43.198 1.00 93.69 100 LEU A O 1
ATOM 779 N N . PRO A 1 101 ? 17.540 -11.504 -43.257 1.00 92.50 101 PRO A N 1
ATOM 780 C CA . PRO A 1 101 ? 17.343 -11.240 -44.679 1.00 92.50 101 PRO A CA 1
ATOM 781 C C . PRO A 1 101 ? 17.593 -9.770 -45.021 1.00 92.50 101 PRO A C 1
ATOM 783 O O . PRO A 1 101 ? 16.970 -8.870 -44.460 1.00 92.50 101 PRO A O 1
ATOM 786 N N . ASN A 1 102 ? 18.516 -9.528 -45.949 1.00 91.25 102 ASN A N 1
ATOM 787 C CA . ASN A 1 102 ? 18.956 -8.181 -46.280 1.00 91.25 102 ASN A CA 1
ATOM 788 C C . ASN A 1 102 ? 17.896 -7.450 -47.138 1.00 91.25 102 ASN A C 1
ATOM 790 O O . ASN A 1 102 ? 17.671 -7.857 -48.283 1.00 91.25 102 ASN A O 1
ATOM 794 N N . PRO A 1 103 ? 17.296 -6.342 -46.655 1.00 89.69 103 PRO A N 1
ATOM 795 C CA . PRO A 1 103 ? 16.256 -5.619 -47.389 1.00 89.69 103 PRO A CA 1
ATOM 796 C C . PRO A 1 103 ? 16.758 -5.011 -48.706 1.00 89.69 103 PRO A C 1
ATOM 798 O O . PRO A 1 103 ? 15.962 -4.795 -49.614 1.00 89.69 103 PRO A O 1
ATOM 801 N N . HIS A 1 104 ? 18.071 -4.821 -48.887 1.00 86.69 104 HIS A N 1
ATOM 802 C CA . HIS A 1 104 ? 18.638 -4.320 -50.146 1.00 86.69 104 HIS A CA 1
ATOM 803 C C . HIS A 1 104 ? 18.425 -5.253 -51.352 1.00 86.69 104 HIS A C 1
ATOM 805 O O . HIS A 1 104 ? 18.647 -4.825 -52.490 1.00 86.69 104 HIS A O 1
ATOM 811 N N . TRP A 1 105 ? 18.018 -6.505 -51.122 1.00 87.75 105 TRP A N 1
ATOM 812 C CA . TRP A 1 105 ? 17.707 -7.491 -52.163 1.00 87.75 105 TRP A CA 1
ATOM 813 C C . TRP A 1 105 ? 16.285 -7.322 -52.712 1.00 87.75 105 TRP A C 1
ATOM 815 O O . TRP A 1 105 ? 15.951 -7.910 -53.737 1.00 87.75 105 TRP A O 1
ATOM 825 N N . VAL A 1 106 ? 15.461 -6.504 -52.052 1.00 90.50 106 VAL A N 1
ATOM 826 C CA . VAL A 1 106 ? 14.122 -6.136 -52.506 1.00 90.50 106 VAL A CA 1
ATOM 827 C C . VAL A 1 106 ? 14.190 -4.700 -53.021 1.00 90.50 106 VAL A C 1
ATOM 829 O O . VAL A 1 106 ? 14.413 -3.761 -52.258 1.00 90.50 106 VAL A O 1
ATOM 832 N N . ASP A 1 107 ? 14.052 -4.514 -54.335 1.00 86.75 107 ASP A N 1
ATOM 833 C CA . ASP A 1 107 ? 14.344 -3.226 -54.984 1.00 86.75 107 ASP A CA 1
ATOM 834 C C . ASP A 1 107 ? 13.498 -2.058 -54.448 1.00 86.75 107 ASP A C 1
ATOM 836 O O . ASP A 1 107 ? 13.987 -0.931 -54.376 1.00 86.75 107 ASP A O 1
ATOM 840 N N . ASN A 1 108 ? 12.265 -2.318 -54.002 1.00 89.75 108 ASN A N 1
ATOM 841 C CA . ASN A 1 108 ? 11.389 -1.304 -53.410 1.00 89.75 108 ASN A CA 1
ATOM 842 C C . ASN A 1 108 ? 11.771 -0.901 -51.972 1.00 89.75 108 ASN A C 1
ATOM 844 O O . ASN A 1 108 ? 11.292 0.126 -51.508 1.00 89.75 108 ASN A O 1
ATOM 848 N N . LEU A 1 109 ? 12.608 -1.674 -51.270 1.00 87.19 109 LEU A N 1
ATOM 849 C CA . LEU A 1 109 ? 13.067 -1.365 -49.907 1.00 87.19 109 LEU A CA 1
ATOM 850 C C . LEU A 1 109 ? 14.436 -0.679 -49.881 1.00 87.19 109 LEU A C 1
ATOM 852 O O . LEU A 1 109 ? 14.802 -0.088 -48.876 1.00 87.19 109 LEU A O 1
ATOM 856 N N . ARG A 1 110 ? 15.187 -0.708 -50.986 1.00 82.25 110 ARG A N 1
ATOM 857 C CA . ARG A 1 110 ? 16.513 -0.080 -51.091 1.00 82.25 110 ARG A CA 1
ATOM 858 C C . ARG A 1 110 ? 16.561 1.445 -50.830 1.00 82.25 110 ARG A C 1
ATOM 860 O O . ARG A 1 110 ? 17.611 1.886 -50.365 1.00 82.25 110 ARG A O 1
ATOM 867 N N . PRO A 1 111 ? 15.539 2.260 -51.171 1.00 83.94 111 PRO A N 1
ATOM 868 C CA . PRO A 1 111 ? 15.587 3.711 -50.969 1.00 83.94 111 PRO A CA 1
ATOM 869 C C . PRO A 1 111 ? 15.089 4.1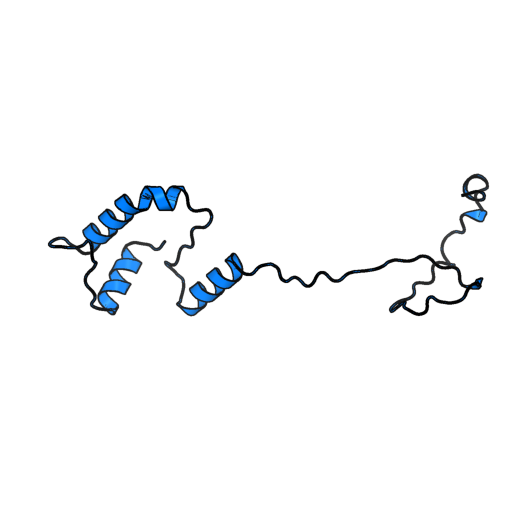81 -49.590 1.00 83.94 111 PRO A C 1
ATOM 871 O O . PRO A 1 111 ? 15.112 5.387 -49.341 1.00 83.94 111 PRO A O 1
ATOM 874 N N . HIS A 1 112 ? 14.611 3.269 -48.739 1.00 63.66 112 HIS A N 1
ATOM 875 C CA . HIS A 1 112 ? 14.098 3.544 -47.393 1.00 63.66 112 HIS A CA 1
ATOM 876 C C . HIS A 1 112 ? 15.115 3.132 -46.327 1.00 63.66 112 HIS A C 1
ATOM 878 O O . HIS A 1 112 ? 15.133 3.804 -45.274 1.00 63.66 112 HIS A O 1
#

Foldseek 3Di:
DEDLVQVVVVCVVVVDQQPQQVVHDSSVSVVVVCVVCVVVVVPDPDDDYCHPPDPVRVVVVVCVVPVDPPVVPPDDDDDDDDPVVPDDPPDPDDDDPPPPDDLVVPVVSVVD

Secondary structure (DSSP, 8-state):
---HHHHHHHHHHHTPPPTTTTTS-HHHHHHHHHHHHHHHHHT-S-----TT--HHHHHHHHHHHH----------------GGG---TT-S-----TTSPPGGGSTTTTT-

Mean predicted aligned error: 13.47 Å

Sequence (112 aa):
EASDDILVRRYEQNRRSHPLQGNQTLAEGIAAERAMLAPVRASADLVIDTSTLSVHGLRDSIERAFAEETVSHTNVTVESFGYKYGLPMDADTVMDVRFLPNPHWVDNLRPH

=== Feature glossary ===
Legend for the data blocks above and below:

— What the protein is —

The amino-acid sequence is the protein's primary structure: the linear order of residues from the N-terminus to the C-terminus, written in one-letter code. Everything else here — the 3D coordinates, the secondary structure, the domain annotations — is ultimately a consequence of this string.

Database cross-references. InterPro integrates a dozen domain/family signature databases into unified entries with residue-range hits. GO terms attach function/process/location labels with evidence codes. CATH codes position the fold in a four-level structural taxonomy. Organism is the NCBI-taxonomy species name.

— Where its atoms are —

The mmCIF block holds the 3D Cartesian coordinates of each backbone at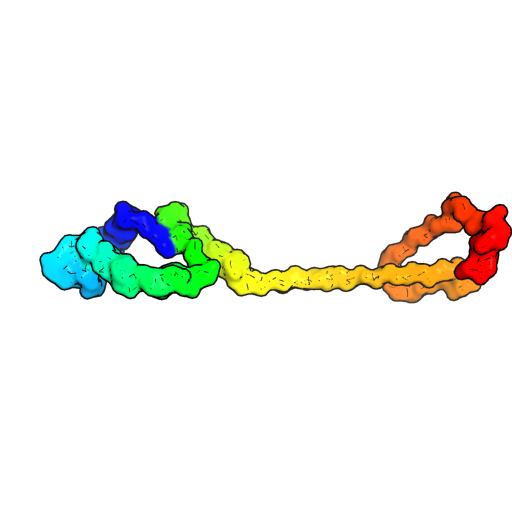om (N, Cα, C, O) in ångströms. mmCIF is the PDB's canonical archive format — a tagged-loop text representation of the atomic model.

The six renders are orthographic views along the three Cartesian axes in both directions. Representation (cartoon, sticks, or surface) and color scheme (sequence-rainbow or by-chain) vary across proteins so the training set covers all the common visualization conventions.

— Local backbone conformation —

Secondary structure is the local, repeating backbone conformation. DSSP classifies it into eight states by reading the hydrogen-bond network: three helix types (H, G, I), two β types (E, B), two non-regular types (T, S), and unstructured coil (-).

SS3 is a coarse helix/strand/coil call (letters a/b/c) made by the P-SEA algorithm from inter-Cα distances and dihedrals. It is less detailed than DSSP but needs only Cα positions.

Backbone dihedral angles. Every residue except chain termini has a φ (preceding-C → N → Cα → C) and a ψ (N → Cα → C → next-N). They are reported in degrees following the IUPAC sign convention. Secondary structure is essentially a statement about which (φ, ψ) basin each residue occupies.

— Global shape and packing —

The geometric summary reports three shape descriptors. Rg (radius of gyration) measures how spread out the Cα atoms are about their centre of mass; compact globular proteins have small Rg, elongated or unfolded ones large. Cα contacts (<8 Å, |i−j|>4) count long-range residue pairs in spatial proximity — high for tightly packed folds, near zero for rods or random coil. The bounding-box extents give the protein's footprint along x, y, z in Å.

Solvent accessibility: the surface area of each residue that a 1.4 Å water probe can touch, in Å². When only backbone atoms are present the absolute values are lower than full-atom SASA (side chains contribute most of the area) and are flagged as backbone-only.

Plot images: a contact map (which residues are close in 3D, as an N×N binary image), a Ramachandran scatter (backbone torsion angles, revealing secondary-structure composition at a glance), and — for AlphaFold structures — a PAE heatmap (pairwise prediction confidence).

— Structural neighborhood —

Foldseek's 3Di representation compresses backbone geometry into a per-residue letter drawn from a learned twenty-state alphabet. It captures the tertiary interaction pattern around each residue — which residues are packed against it in space, regardless of where they are in sequence.

Structural nearest neighbors (via Foldseek easy-search vs the PDB). Reported per hit: target PDB id, E-value, and alignment TM-score. A TM-score above ~0.5 is the conventional threshold for 'same fold'.

— Confidence and disorder —

pLDDT (predicted Local Distance Difference Test) is AlphaFold's per-residue confidence score, ranging from 0 to 100. Values above 90 indicate high confidence (typically well-packed cores); 70–90 is confident; 50–70 low confidence; below 50 usually means the region is disordered or the prediction is unreliable there. AlphaFold stores pLDDT in the mmCIF B-factor column.

For experimental (PDB) structures, the B-factor (temperature factor) quantifies the positional spread of each atom in the crystal — a combination of thermal vibration and static disorder — in units of Å². High B-factors mark flexi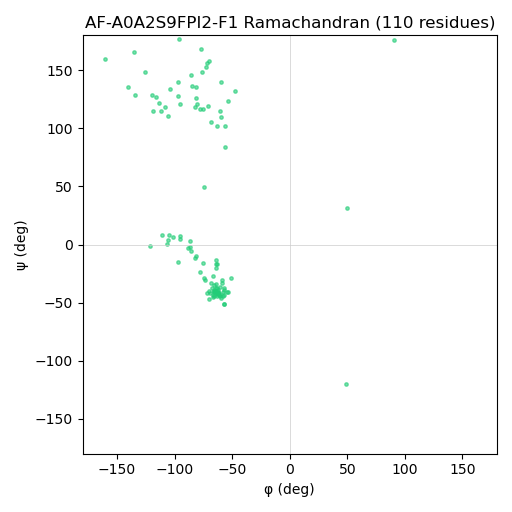ble loops or poorly resolved regions; low B-factors mark the rigid, well-ordered core.

Predicted Aligned Error (PAE) is an AlphaFold confidence matrix: entry (i, j) is the expected error in the position of residue j, in ångströms, when the prediction is superimposed on the true structure at residue i. Low PAE within a block of residues means that block is internally rigid and well-predicted; high PAE between two blocks means their relative placement is uncertain even if each block individually is confident.